Protein AF-G5JDY1-F1 (afdb_monomer_lite)

Secondary structure (DSSP, 8-state):
-TGGGTSS-HHHHHHHHHHHHHHHHHHH-TTS--HHHHHHHHHHHHHHHHHHHHHHHHHHHHHHT-

Organism: NCBI:txid423471

InterPro domains:
  IPR008201 Ribonuclease HepT-like [PF01934] (3-53)
  IPR037038 tRNA nuclease HepT-like superfamily [G3DSA:1.20.120.580] (1-65)

Radius of gyration: 14.57 Å; chains: 1; bounding box: 33×19×40 Å

Foldseek 3Di:
DCVVVVLAPPVLVVLVVVLVVVVCCVPPVVVPDDVVVVVVSVVSCVVRVVRNVVSNVVVVVVVVVD

pLDDT: mean 87.56, std 9.77, range [46.16, 97.62]

Sequence (66 aa):
MAAQQQILTEDLAIELAKAAGMRNVLVHLYLDIDSRQIFEGIHQSLIYYPLYIRQVLTYLDSTNLN

Structure (mmCIF, N/CA/C/O backbone):
data_AF-G5JDY1-F1
#
_entry.id   AF-G5JDY1-F1
#
loop_
_atom_site.group_PDB
_atom_site.id
_atom_site.type_symbol
_atom_site.label_atom_id
_atom_site.label_alt_id
_atom_site.label_comp_id
_atom_site.label_asym_id
_atom_site.label_entity_id
_atom_site.label_seq_id
_atom_site.pdbx_PDB_ins_code
_atom_site.Cartn_x
_atom_site.Cartn_y
_atom_site.Cartn_z
_atom_site.occupancy
_atom_site.B_iso_or_equiv
_atom_site.auth_seq_id
_atom_site.auth_comp_id
_atom_site.auth_asym_id
_atom_site.auth_atom_id
_atom_site.pdbx_PDB_model_num
ATOM 1 N N . MET A 1 1 ? -10.535 -5.659 0.046 1.00 62.75 1 MET A N 1
ATOM 2 C CA . MET A 1 1 ? -10.606 -6.584 1.199 1.00 62.75 1 MET A CA 1
ATOM 3 C C . MET A 1 1 ? -10.276 -5.885 2.521 1.00 62.75 1 MET A C 1
ATOM 5 O O . MET A 1 1 ? -11.199 -5.735 3.300 1.00 62.75 1 MET A O 1
ATOM 9 N N . ALA A 1 2 ? -9.060 -5.374 2.779 1.00 66.56 2 ALA A N 1
ATOM 10 C CA . ALA A 1 2 ? -8.737 -4.725 4.071 1.00 66.56 2 ALA A CA 1
ATOM 11 C C . ALA A 1 2 ? -9.542 -3.437 4.366 1.00 66.56 2 ALA A C 1
ATOM 13 O O . ALA A 1 2 ? -10.069 -3.285 5.464 1.00 66.56 2 ALA A O 1
ATOM 14 N N . ALA A 1 3 ? -9.719 -2.553 3.375 1.00 66.19 3 ALA A N 1
ATOM 15 C CA . ALA A 1 3 ? -10.552 -1.354 3.535 1.00 66.19 3 ALA A CA 1
ATOM 16 C C . ALA A 1 3 ? -12.041 -1.669 3.766 1.00 66.19 3 ALA A C 1
ATOM 18 O O . ALA A 1 3 ? -12.705 -1.026 4.569 1.00 66.19 3 ALA A O 1
ATOM 19 N N . GLN A 1 4 ? -12.553 -2.725 3.126 1.00 72.31 4 GLN A N 1
ATOM 20 C CA . GLN A 1 4 ? -13.940 -3.181 3.305 1.00 72.31 4 GLN A CA 1
ATOM 21 C C . GLN A 1 4 ? -14.207 -3.722 4.717 1.00 72.31 4 GLN A C 1
ATOM 23 O O . GLN A 1 4 ? -15.352 -3.760 5.144 1.00 72.31 4 GLN A O 1
ATOM 28 N N . GLN A 1 5 ? -13.156 -4.132 5.430 1.00 80.06 5 GLN A N 1
ATOM 29 C CA . GLN A 1 5 ? -13.210 -4.574 6.824 1.00 80.06 5 GLN A CA 1
ATOM 30 C C . GLN A 1 5 ? -12.855 -3.442 7.803 1.00 80.06 5 GLN A C 1
ATOM 32 O O . GLN A 1 5 ? -12.629 -3.704 8.978 1.00 80.06 5 GLN A O 1
ATOM 37 N N . GLN A 1 6 ? -12.750 -2.195 7.318 1.00 81.88 6 GLN A N 1
ATOM 38 C CA . GLN A 1 6 ? -12.348 -1.009 8.089 1.00 81.88 6 GLN A CA 1
ATOM 39 C C . GLN A 1 6 ? -10.981 -1.132 8.790 1.00 81.88 6 GLN A C 1
ATOM 41 O O . GLN A 1 6 ? -10.661 -0.342 9.673 1.00 81.88 6 GLN A O 1
ATOM 46 N N . ILE A 1 7 ? -10.143 -2.083 8.362 1.00 91.06 7 ILE A N 1
ATOM 47 C CA . ILE A 1 7 ? -8.775 -2.256 8.874 1.00 91.06 7 ILE A CA 1
ATOM 48 C C . ILE A 1 7 ? -7.881 -1.130 8.353 1.00 91.06 7 ILE A C 1
ATOM 50 O O . ILE A 1 7 ? -7.011 -0.644 9.068 1.00 91.06 7 ILE A O 1
ATOM 54 N N . LEU A 1 8 ? -8.097 -0.726 7.096 1.00 94.62 8 LEU A N 1
ATOM 55 C CA . LEU A 1 8 ? -7.396 0.382 6.457 1.00 94.62 8 LEU A CA 1
ATOM 56 C C . LEU A 1 8 ? -8.390 1.416 5.920 1.00 94.62 8 LEU A C 1
ATOM 58 O O . LEU A 1 8 ? -9.499 1.060 5.525 1.00 94.62 8 LEU A O 1
ATOM 62 N N . THR A 1 9 ? -7.981 2.679 5.821 1.00 95.00 9 THR A N 1
ATOM 63 C CA . THR A 1 9 ? -8.716 3.669 5.023 1.00 95.00 9 THR A CA 1
ATOM 64 C C . THR A 1 9 ? -8.642 3.312 3.539 1.00 95.00 9 THR A C 1
ATOM 66 O O . THR A 1 9 ? -7.672 2.704 3.079 1.00 95.00 9 THR A O 1
ATOM 69 N N . GLU A 1 10 ? -9.666 3.693 2.776 1.00 93.38 10 GLU A N 1
ATOM 70 C CA . GLU A 1 10 ? -9.737 3.404 1.340 1.00 93.38 10 GLU A CA 1
ATOM 71 C C . GLU A 1 10 ? -8.552 4.009 0.577 1.00 93.38 10 GLU A C 1
ATOM 73 O O . GLU A 1 10 ? -7.861 3.286 -0.140 1.00 93.38 10 GLU A O 1
ATOM 78 N N . ASP A 1 11 ? -8.232 5.278 0.839 1.00 93.12 11 ASP A N 1
ATOM 79 C CA . ASP A 1 11 ? -7.082 5.963 0.236 1.00 93.12 11 ASP A CA 1
ATOM 80 C C . ASP A 1 11 ? -5.765 5.222 0.497 1.00 93.12 11 ASP A C 1
ATOM 82 O O . ASP A 1 11 ? -4.970 4.998 -0.414 1.00 93.12 11 ASP A O 1
ATOM 86 N N . LEU A 1 12 ? -5.539 4.772 1.737 1.00 94.44 12 LEU A N 1
ATOM 87 C CA . LEU A 1 12 ? -4.317 4.050 2.082 1.00 94.44 12 LEU A CA 1
ATOM 88 C C . LEU A 1 12 ? -4.265 2.677 1.402 1.00 94.44 12 LEU A C 1
ATOM 90 O O . LEU A 1 12 ? -3.205 2.254 0.941 1.00 94.44 12 LEU A O 1
ATOM 94 N N . ALA A 1 13 ? -5.400 1.982 1.316 1.00 93.38 13 ALA A N 1
ATOM 95 C CA . ALA A 1 13 ? -5.484 0.702 0.625 1.00 93.38 13 ALA A CA 1
ATOM 96 C C . ALA A 1 13 ? -5.201 0.842 -0.881 1.00 93.38 13 ALA A C 1
ATOM 98 O O . ALA A 1 13 ? -4.515 -0.013 -1.445 1.00 93.38 13 ALA A O 1
ATOM 99 N N . ILE A 1 14 ? -5.683 1.916 -1.515 1.00 91.88 14 ILE A N 1
ATOM 100 C CA . ILE A 1 14 ? -5.408 2.227 -2.924 1.00 91.88 14 ILE A CA 1
ATOM 101 C C . ILE A 1 14 ? -3.910 2.466 -3.141 1.00 91.88 14 ILE A C 1
ATOM 103 O O . ILE A 1 14 ? -3.327 1.887 -4.059 1.00 91.88 14 ILE A O 1
ATOM 107 N N . GLU A 1 15 ? -3.262 3.265 -2.292 1.00 91.62 15 GLU A N 1
ATOM 108 C CA . GLU A 1 15 ? -1.833 3.564 -2.447 1.00 91.62 15 GLU A CA 1
ATOM 109 C C . GLU A 1 15 ? -0.942 2.340 -2.188 1.00 91.62 15 GLU A C 1
ATOM 111 O O . GLU A 1 15 ? -0.030 2.049 -2.966 1.00 91.62 15 GLU A O 1
ATOM 116 N N . LEU A 1 16 ? -1.243 1.537 -1.162 1.00 91.94 16 LEU A N 1
ATOM 117 C CA . LEU A 1 16 ? -0.499 0.301 -0.889 1.00 91.94 16 LEU A CA 1
ATOM 118 C C . LEU A 1 16 ? -0.681 -0.758 -1.986 1.00 91.94 16 LEU A C 1
ATOM 120 O O . LEU A 1 16 ? 0.246 -1.524 -2.256 1.00 91.94 16 LEU A O 1
ATOM 124 N N . ALA A 1 17 ? -1.836 -0.795 -2.658 1.00 89.12 17 ALA A N 1
ATOM 125 C CA . ALA A 1 17 ? -2.046 -1.696 -3.789 1.00 89.12 17 ALA A CA 1
ATOM 126 C C . ALA A 1 17 ? -1.080 -1.396 -4.948 1.00 89.12 17 ALA A C 1
ATOM 128 O O . ALA A 1 17 ? -0.584 -2.327 -5.584 1.00 89.12 17 ALA A O 1
ATOM 129 N N . LYS A 1 18 ? -0.737 -0.119 -5.179 1.00 84.69 18 LYS A N 1
ATOM 130 C CA . LYS A 1 18 ? 0.292 0.266 -6.163 1.00 84.69 18 LYS A CA 1
ATOM 131 C C . LYS A 1 18 ? 1.673 -0.252 -5.749 1.00 84.69 18 LYS A C 1
ATOM 133 O O . LYS A 1 18 ? 2.417 -0.763 -6.584 1.00 84.69 18 LYS A O 1
ATOM 138 N N . ALA A 1 19 ? 1.993 -0.193 -4.453 1.00 82.81 19 ALA A N 1
ATOM 139 C CA . ALA A 1 19 ? 3.256 -0.696 -3.911 1.00 82.81 19 ALA A CA 1
ATOM 140 C C . ALA A 1 19 ? 3.388 -2.231 -3.997 1.00 82.81 19 ALA A C 1
ATOM 142 O O . ALA A 1 19 ? 4.500 -2.739 -4.132 1.00 82.81 19 ALA A O 1
ATOM 143 N N . ALA A 1 20 ? 2.284 -2.987 -3.990 1.00 77.88 20 ALA A N 1
ATOM 144 C CA . ALA A 1 20 ? 2.322 -4.447 -4.118 1.00 77.88 20 AL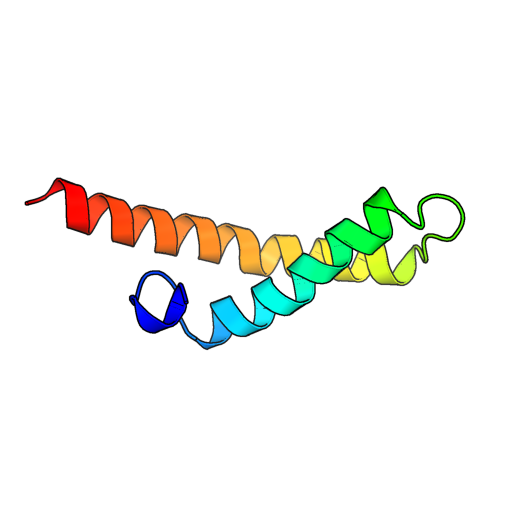A A CA 1
ATOM 145 C C . ALA A 1 20 ? 2.964 -4.921 -5.440 1.00 77.88 20 ALA A C 1
ATOM 147 O O . ALA A 1 20 ? 3.635 -5.954 -5.467 1.00 77.88 20 ALA A O 1
ATOM 148 N N . GLY A 1 21 ? 2.829 -4.141 -6.521 1.00 80.38 21 GLY A N 1
ATOM 149 C CA . GLY A 1 21 ? 3.482 -4.414 -7.805 1.00 80.38 21 GLY A CA 1
ATOM 150 C C . GLY A 1 21 ? 5.010 -4.293 -7.759 1.00 80.38 21 GLY A C 1
ATOM 151 O O . GLY A 1 21 ? 5.701 -5.035 -8.459 1.00 80.38 21 GLY A O 1
ATOM 152 N N . MET A 1 22 ? 5.552 -3.440 -6.879 1.00 84.62 22 MET A N 1
ATOM 153 C CA . MET A 1 22 ? 6.998 -3.233 -6.716 1.00 84.62 22 MET A CA 1
ATOM 154 C C . MET A 1 22 ? 7.720 -4.518 -6.298 1.00 84.62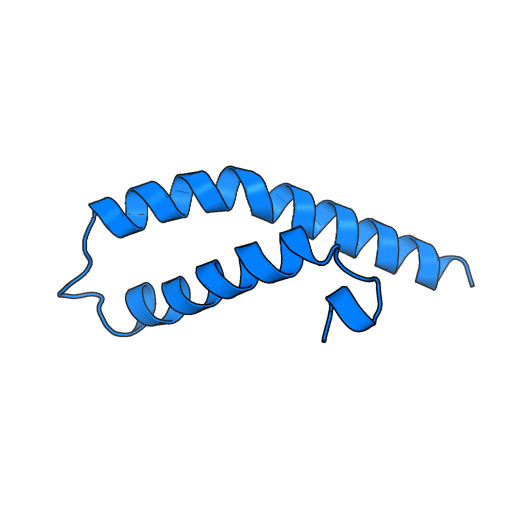 22 MET A C 1
ATOM 156 O O . MET A 1 22 ? 8.833 -4.781 -6.748 1.00 84.62 22 MET A O 1
ATOM 160 N N . ARG A 1 23 ? 7.072 -5.378 -5.501 1.00 86.06 23 ARG A N 1
ATOM 161 C CA . ARG A 1 23 ? 7.620 -6.696 -5.145 1.00 86.06 23 ARG A CA 1
ATOM 162 C C . ARG A 1 23 ? 7.955 -7.520 -6.391 1.00 86.06 23 ARG A C 1
ATOM 164 O O . ARG A 1 23 ? 8.996 -8.166 -6.424 1.00 86.06 23 ARG A O 1
ATOM 171 N N . ASN A 1 24 ? 7.088 -7.513 -7.403 1.00 84.12 24 ASN A N 1
ATOM 172 C CA . ASN A 1 24 ? 7.300 -8.307 -8.613 1.00 84.12 24 ASN A CA 1
ATOM 173 C C . ASN A 1 24 ? 8.471 -7.764 -9.434 1.00 84.12 24 ASN A C 1
ATOM 175 O O . ASN A 1 24 ? 9.253 -8.556 -9.948 1.00 84.12 24 ASN A O 1
ATOM 179 N N . VAL A 1 25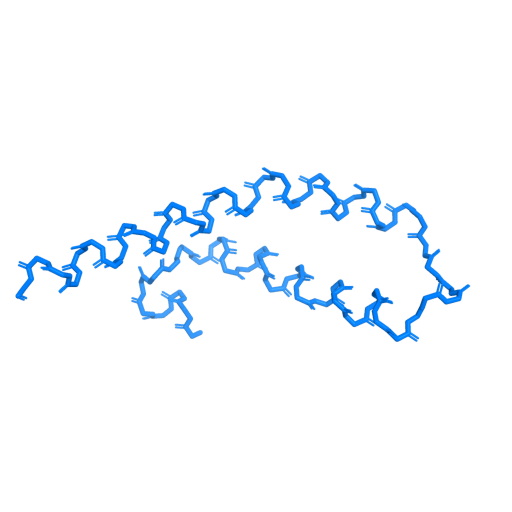 ? 8.628 -6.439 -9.496 1.00 83.94 25 VAL A N 1
ATOM 180 C CA . VAL A 1 25 ? 9.789 -5.795 -10.127 1.00 83.94 25 VAL A CA 1
ATOM 181 C C . VAL A 1 25 ? 11.075 -6.213 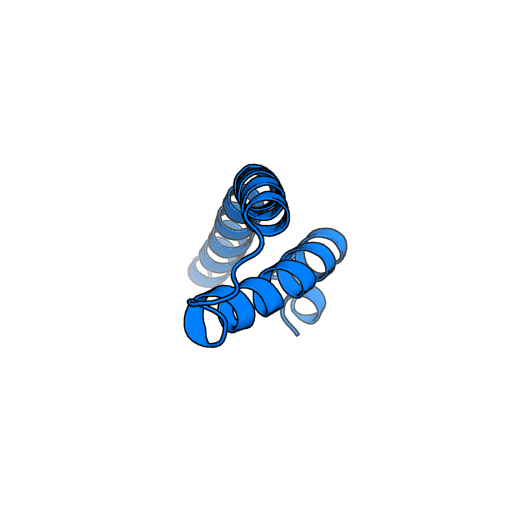-9.414 1.00 83.94 25 VAL A C 1
ATOM 183 O O . VAL A 1 25 ? 11.989 -6.728 -10.049 1.00 83.94 25 VAL A O 1
ATOM 186 N N . LEU A 1 26 ? 11.118 -6.087 -8.086 1.00 86.25 26 LEU A N 1
ATOM 187 C CA . LEU A 1 26 ? 12.302 -6.421 -7.291 1.00 86.25 26 LEU A CA 1
ATOM 188 C C . LEU A 1 26 ? 12.696 -7.902 -7.382 1.00 86.25 26 LEU A C 1
ATOM 190 O O . LEU A 1 26 ? 13.881 -8.222 -7.365 1.00 86.25 26 LEU A O 1
ATOM 194 N N . VAL A 1 27 ? 11.718 -8.808 -7.462 1.00 88.06 27 VAL A N 1
ATOM 195 C CA . VAL A 1 27 ? 11.966 -10.258 -7.472 1.00 88.06 27 VAL A CA 1
ATOM 196 C C . VAL A 1 27 ? 12.243 -10.793 -8.877 1.00 88.06 27 VAL A C 1
ATOM 198 O O . VAL A 1 27 ? 13.102 -11.657 -9.035 1.00 88.06 27 VAL A O 1
ATOM 201 N N . HIS A 1 28 ? 11.522 -10.319 -9.895 1.00 86.12 28 HIS A N 1
ATOM 202 C CA . HIS A 1 28 ? 11.563 -10.912 -11.235 1.00 86.12 28 HIS A CA 1
ATOM 203 C C . HIS A 1 28 ? 12.354 -10.098 -12.258 1.00 86.12 28 HIS A C 1
ATOM 205 O O . HIS A 1 28 ? 12.806 -10.676 -13.241 1.00 86.12 28 HIS A O 1
ATOM 211 N N . LEU A 1 29 ? 12.550 -8.796 -12.038 1.00 85.19 29 LEU A N 1
ATOM 212 C CA . LEU A 1 29 ? 13.228 -7.898 -12.979 1.00 85.19 29 LEU A CA 1
ATOM 213 C C . LEU A 1 29 ? 14.560 -7.387 -12.421 1.00 85.19 29 LEU A C 1
ATOM 215 O O . LEU A 1 29 ? 14.982 -6.289 -12.753 1.00 85.19 29 LEU A O 1
ATOM 219 N N . TYR A 1 30 ? 15.237 -8.166 -11.571 1.00 82.31 30 TYR A N 1
ATOM 220 C CA . TYR A 1 30 ? 16.440 -7.715 -10.857 1.00 82.31 30 TYR A CA 1
ATOM 221 C C . TYR A 1 30 ? 17.610 -7.303 -11.772 1.00 82.31 30 TYR A C 1
ATOM 223 O O . TYR A 1 30 ? 18.441 -6.499 -11.358 1.00 82.31 30 TYR A O 1
ATOM 231 N N . LEU A 1 31 ? 17.675 -7.825 -13.003 1.00 88.12 31 LEU A N 1
ATOM 232 C CA . LEU A 1 31 ? 18.664 -7.412 -14.011 1.00 88.12 31 LEU A CA 1
ATOM 233 C C . LEU A 1 31 ? 18.283 -6.109 -14.730 1.00 88.12 31 LEU A C 1
ATOM 235 O O . LEU A 1 31 ? 19.166 -5.428 -15.243 1.00 88.12 31 LEU A O 1
ATOM 239 N N . ASP A 1 32 ? 16.999 -5.752 -14.720 1.00 89.25 32 ASP A N 1
ATOM 240 C CA . ASP A 1 32 ? 16.403 -4.667 -15.506 1.00 89.25 32 ASP A CA 1
ATOM 241 C C . ASP A 1 32 ? 15.721 -3.614 -14.611 1.00 89.25 32 ASP A C 1
ATOM 243 O O . ASP A 1 32 ? 14.793 -2.919 -15.030 1.00 89.25 32 ASP A O 1
ATOM 247 N N . ILE A 1 33 ? 16.145 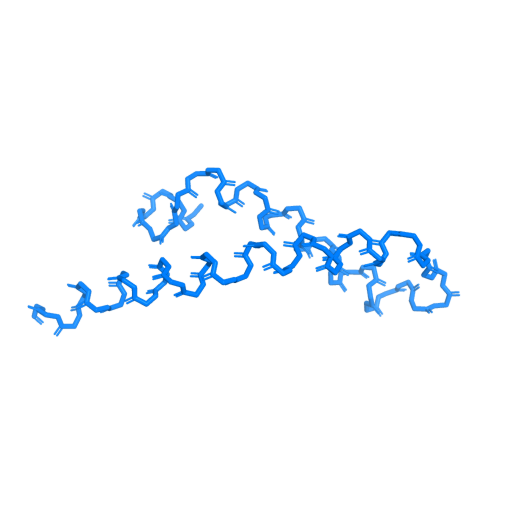-3.504 -13.347 1.00 88.31 33 ILE A N 1
ATOM 248 C CA . ILE A 1 33 ? 15.562 -2.552 -12.396 1.00 88.31 33 ILE A CA 1
ATOM 249 C C . ILE A 1 33 ? 15.796 -1.115 -12.881 1.00 88.31 33 ILE A C 1
ATOM 251 O O . ILE A 1 33 ? 16.938 -0.668 -13.008 1.00 88.31 33 ILE A O 1
ATOM 255 N N . ASP A 1 34 ? 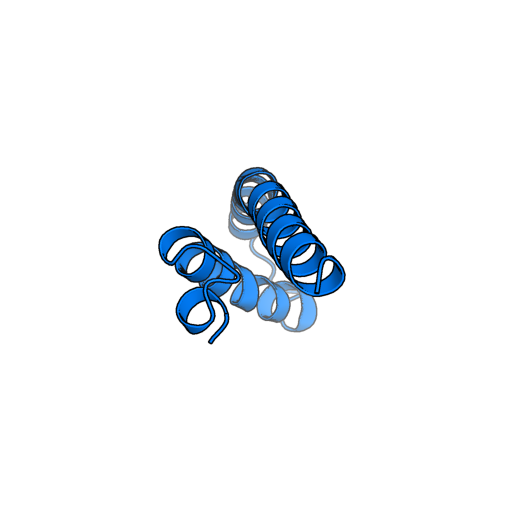14.714 -0.346 -13.039 1.00 89.69 34 ASP A N 1
ATOM 256 C CA . ASP A 1 34 ? 14.792 1.108 -13.208 1.00 89.69 34 ASP A CA 1
ATOM 257 C C . ASP A 1 34 ? 14.986 1.784 -11.842 1.00 89.69 34 ASP A C 1
ATOM 259 O O . ASP A 1 34 ? 14.083 1.827 -11.001 1.00 89.69 34 ASP A O 1
ATOM 263 N N . SER A 1 35 ? 16.171 2.351 -11.619 1.00 89.75 35 SER A N 1
ATOM 264 C CA . SER A 1 35 ? 16.535 3.012 -10.361 1.00 89.75 35 SER A CA 1
ATOM 265 C C . SER A 1 35 ? 15.648 4.211 -10.012 1.00 89.75 35 SER A C 1
ATOM 267 O O . SER A 1 35 ? 15.467 4.501 -8.829 1.00 89.75 35 SER A O 1
ATOM 269 N N . ARG A 1 36 ? 15.044 4.882 -11.002 1.00 91.25 36 ARG A N 1
ATOM 270 C CA . ARG A 1 36 ? 14.107 5.994 -10.765 1.00 91.25 36 ARG A CA 1
ATOM 271 C C . ARG A 1 36 ? 12.816 5.485 -10.142 1.00 91.25 36 ARG A C 1
ATOM 273 O O . ARG A 1 36 ? 12.344 6.051 -9.160 1.00 91.25 36 ARG A O 1
ATOM 280 N N . GLN A 1 37 ? 12.311 4.364 -10.656 1.00 87.75 37 GLN A N 1
ATOM 281 C CA . GLN A 1 37 ? 11.124 3.705 -10.119 1.00 87.75 37 GLN A CA 1
ATOM 282 C C . GLN A 1 37 ? 11.357 3.250 -8.670 1.00 87.75 37 GLN A C 1
ATOM 284 O O . GLN A 1 37 ? 10.482 3.410 -7.818 1.00 87.75 37 GLN A O 1
ATOM 289 N N . ILE A 1 38 ? 12.555 2.737 -8.362 1.00 89.88 38 ILE A N 1
ATOM 290 C CA . ILE A 1 38 ? 12.933 2.373 -6.989 1.00 89.88 38 ILE A CA 1
ATOM 291 C C . ILE A 1 38 ? 12.988 3.598 -6.080 1.00 89.88 38 ILE A C 1
ATOM 293 O O . ILE A 1 38 ? 12.437 3.563 -4.981 1.00 89.88 38 ILE A O 1
ATOM 297 N N . PHE A 1 39 ? 13.626 4.679 -6.526 1.00 91.75 39 PHE A N 1
ATOM 298 C CA . PHE A 1 39 ? 13.748 5.904 -5.740 1.00 91.75 39 PHE A CA 1
ATOM 299 C C . PHE A 1 39 ? 12.376 6.490 -5.372 1.00 91.75 39 PHE A C 1
ATOM 301 O O . PHE A 1 39 ? 12.124 6.813 -4.209 1.00 91.75 39 PHE A O 1
ATOM 308 N N . GLU A 1 40 ? 11.451 6.543 -6.330 1.00 89.62 40 GLU A N 1
ATOM 309 C CA . GLU A 1 40 ? 10.063 6.936 -6.076 1.00 89.62 40 GLU A CA 1
ATOM 310 C C . GLU A 1 40 ? 9.373 5.974 -5.100 1.00 89.62 40 GLU A C 1
ATOM 312 O O . GLU A 1 40 ? 8.729 6.411 -4.143 1.00 89.62 40 GLU A O 1
ATOM 317 N N . GLY A 1 41 ? 9.563 4.663 -5.280 1.00 90.56 41 GLY A N 1
ATOM 318 C CA . GLY A 1 41 ? 9.032 3.632 -4.389 1.00 90.56 41 GLY A CA 1
ATOM 319 C C . GLY A 1 41 ? 9.500 3.775 -2.937 1.00 90.56 41 GLY A C 1
ATOM 320 O O . GLY A 1 41 ? 8.707 3.556 -2.017 1.00 90.56 41 GLY A O 1
ATOM 321 N N . ILE A 1 42 ? 10.749 4.194 -2.709 1.00 92.44 42 ILE A N 1
ATOM 322 C CA . ILE A 1 42 ? 11.281 4.480 -1.367 1.00 92.44 42 ILE A CA 1
ATOM 323 C C . ILE A 1 42 ? 10.511 5.640 -0.730 1.00 92.44 42 ILE A C 1
ATOM 325 O O . ILE A 1 42 ? 10.042 5.508 0.402 1.00 92.44 42 ILE A O 1
ATOM 329 N N . HIS A 1 43 ? 10.324 6.749 -1.452 1.00 92.06 43 HIS A N 1
ATOM 330 C CA . HIS A 1 43 ? 9.567 7.895 -0.943 1.00 92.06 43 HIS A CA 1
ATOM 331 C C . HIS A 1 43 ? 8.126 7.529 -0.586 1.00 92.06 43 HIS A C 1
ATOM 333 O O . HIS A 1 43 ? 7.671 7.855 0.512 1.00 92.06 43 HIS A O 1
ATOM 339 N N . GLN A 1 44 ? 7.431 6.797 -1.460 1.00 92.12 44 GLN A N 1
ATOM 340 C CA . GLN A 1 44 ? 6.072 6.331 -1.167 1.00 92.12 44 GLN A CA 1
ATOM 341 C C . GLN A 1 44 ? 6.046 5.395 0.045 1.00 92.12 44 GLN A C 1
ATOM 343 O O . GLN A 1 44 ? 5.146 5.471 0.883 1.00 92.12 44 GLN A O 1
ATOM 348 N N . SER A 1 45 ? 7.066 4.546 0.193 1.00 92.75 45 SER A N 1
ATOM 349 C CA . SER A 1 45 ? 7.139 3.610 1.314 1.00 92.75 45 SER A CA 1
ATOM 350 C C . SER A 1 45 ? 7.287 4.326 2.657 1.00 92.75 45 SER A C 1
ATOM 352 O O . SER A 1 45 ? 6.616 3.965 3.624 1.00 92.75 45 SER A O 1
ATOM 354 N N . LEU A 1 46 ? 8.108 5.378 2.708 1.00 95.19 46 LEU A N 1
ATOM 355 C CA . LEU A 1 46 ? 8.285 6.203 3.906 1.00 95.19 46 LEU A CA 1
ATOM 356 C C . LEU A 1 46 ? 7.000 6.930 4.326 1.00 95.19 46 LEU A C 1
ATOM 358 O O . LEU A 1 46 ? 6.827 7.210 5.509 1.00 95.19 46 LEU A O 1
ATOM 362 N N . ILE A 1 47 ? 6.092 7.210 3.388 1.00 94.81 47 ILE A N 1
ATOM 363 C CA . ILE A 1 47 ? 4.806 7.858 3.672 1.00 94.81 47 ILE A CA 1
ATOM 364 C C . ILE A 1 47 ? 3.772 6.825 4.135 1.00 94.81 47 ILE A C 1
ATOM 366 O O . ILE A 1 47 ? 3.145 6.999 5.180 1.00 94.81 47 ILE A O 1
ATOM 370 N N . TYR A 1 48 ? 3.581 5.741 3.378 1.00 95.44 48 TYR A N 1
ATOM 371 C CA . TYR A 1 48 ? 2.411 4.876 3.554 1.00 95.44 48 TYR A CA 1
ATOM 372 C C . TYR A 1 48 ? 2.611 3.709 4.525 1.00 95.44 48 TYR A C 1
ATOM 374 O O . TYR A 1 48 ? 1.652 3.328 5.199 1.00 95.44 48 TYR A O 1
ATOM 382 N N . TYR A 1 49 ? 3.821 3.159 4.679 1.00 95.50 49 TYR A N 1
ATOM 383 C CA . TYR A 1 49 ? 4.031 2.055 5.631 1.00 95.50 49 TYR A CA 1
ATOM 384 C C . TYR A 1 49 ? 3.835 2.462 7.100 1.00 95.50 49 TYR A C 1
ATOM 386 O O . TYR A 1 49 ? 3.229 1.684 7.839 1.00 95.50 49 TYR A O 1
ATOM 394 N N . PRO A 1 50 ? 4.245 3.662 7.559 1.00 97.62 50 PRO A N 1
ATOM 395 C CA . PRO A 1 50 ? 3.914 4.104 8.914 1.00 97.62 50 PRO A CA 1
ATOM 396 C C . PRO A 1 50 ? 2.402 4.204 9.156 1.00 97.62 50 PRO A C 1
ATOM 398 O O . PRO A 1 50 ? 1.915 3.835 10.226 1.00 97.62 50 PRO A O 1
ATOM 401 N N . LEU A 1 51 ? 1.643 4.663 8.154 1.00 97.00 51 LEU A N 1
ATOM 402 C CA . LEU A 1 51 ? 0.182 4.745 8.226 1.00 97.00 51 LEU A CA 1
ATOM 403 C C . LEU A 1 51 ? -0.450 3.352 8.283 1.00 97.00 51 LEU A C 1
ATOM 405 O O . LEU A 1 51 ? -1.346 3.129 9.096 1.00 97.00 51 LEU A O 1
ATOM 409 N N . TYR A 1 52 ? 0.056 2.422 7.470 1.00 96.38 52 TYR A N 1
ATOM 410 C CA . TYR A 1 52 ? -0.358 1.021 7.472 1.00 96.38 52 TYR A CA 1
ATOM 411 C C . TYR A 1 52 ? -0.179 0.396 8.852 1.00 96.38 52 TYR A C 1
ATOM 413 O O . TYR A 1 52 ? -1.140 -0.114 9.422 1.00 96.38 52 TYR A O 1
ATOM 421 N N . ILE A 1 53 ? 1.028 0.503 9.418 1.00 96.94 53 ILE A N 1
ATOM 422 C CA . ILE A 1 53 ? 1.346 -0.045 10.740 1.00 96.94 53 ILE A CA 1
ATOM 423 C C . ILE A 1 53 ? 0.393 0.529 11.789 1.00 96.94 53 ILE A C 1
ATOM 425 O O . ILE A 1 53 ? -0.203 -0.224 12.552 1.00 96.94 53 ILE A O 1
ATOM 429 N N . ARG A 1 54 ? 0.194 1.853 11.797 1.00 97.25 54 ARG A N 1
ATOM 430 C CA . ARG A 1 54 ? -0.696 2.508 12.762 1.00 97.25 54 ARG A CA 1
ATOM 431 C C . ARG A 1 54 ? -2.139 2.014 12.659 1.00 97.25 54 ARG A C 1
ATOM 433 O O . ARG A 1 54 ? -2.749 1.745 13.690 1.00 97.25 54 ARG A O 1
ATOM 440 N N . GLN A 1 55 ? -2.692 1.917 11.450 1.00 96.31 55 GLN A N 1
ATOM 441 C CA . GLN A 1 55 ? -4.084 1.496 11.256 1.00 96.31 55 GLN A CA 1
ATOM 442 C C . GLN A 1 55 ? -4.284 0.014 11.599 1.00 96.31 55 GLN A C 1
ATOM 444 O O . GLN A 1 55 ? -5.243 -0.321 12.290 1.00 96.31 55 GLN A O 1
ATOM 449 N N . VAL A 1 56 ? -3.333 -0.854 11.236 1.00 95.44 56 VAL A N 1
ATOM 450 C CA . VAL A 1 56 ? -3.361 -2.273 11.625 1.00 95.44 56 VAL A CA 1
ATOM 451 C C . VAL A 1 56 ? -3.272 -2.438 13.140 1.00 95.44 56 VAL A C 1
ATOM 453 O O . VAL A 1 56 ? -4.067 -3.182 13.704 1.00 95.44 56 VAL A O 1
ATOM 456 N N . LEU A 1 57 ? -2.356 -1.735 13.814 1.00 95.88 57 LEU A N 1
ATOM 457 C CA . LEU A 1 57 ? -2.252 -1.791 15.276 1.00 95.88 57 LEU A CA 1
ATOM 458 C C . LEU A 1 57 ? -3.534 -1.292 15.949 1.00 95.88 57 LEU A C 1
ATOM 460 O O . LEU A 1 57 ? -4.053 -1.966 16.827 1.00 95.88 57 LEU A O 1
ATOM 464 N N . THR A 1 58 ? -4.099 -0.182 15.467 1.00 94.81 58 THR A N 1
ATOM 465 C CA . THR A 1 58 ? -5.375 0.354 15.975 1.00 94.81 58 THR A CA 1
ATOM 466 C C . THR A 1 58 ? -6.501 -0.674 15.857 1.00 94.81 58 THR A C 1
ATOM 468 O O . THR A 1 58 ? -7.278 -0.865 16.792 1.00 94.81 58 THR A O 1
ATOM 471 N N . TYR A 1 59 ? -6.582 -1.362 14.715 1.00 93.81 59 TYR A N 1
ATOM 472 C CA . TYR A 1 59 ? -7.547 -2.436 14.515 1.00 93.81 59 TYR A CA 1
ATOM 473 C C . TYR A 1 59 ? -7.308 -3.602 15.487 1.00 93.81 59 TYR A C 1
ATOM 475 O O . TYR A 1 59 ? -8.242 -4.029 16.164 1.00 93.81 59 TYR A O 1
ATOM 483 N N . LEU A 1 60 ? -6.068 -4.084 15.613 1.00 92.69 60 LEU A N 1
ATOM 484 C CA . LEU A 1 60 ? -5.729 -5.191 16.513 1.00 92.69 60 LEU A CA 1
ATOM 485 C C . LEU A 1 60 ? -6.045 -4.860 17.977 1.00 92.69 60 LEU A C 1
ATOM 487 O O . LEU A 1 60 ? -6.644 -5.680 18.674 1.00 92.69 60 LEU A O 1
ATOM 491 N N . ASP A 1 61 ? -5.719 -3.651 18.427 1.00 93.69 61 ASP A N 1
ATOM 492 C CA . ASP A 1 61 ? -6.048 -3.176 19.771 1.00 93.69 61 ASP A CA 1
ATOM 493 C C . ASP A 1 61 ? -7.565 -3.181 19.998 1.00 93.69 61 ASP A C 1
ATOM 495 O O . ASP A 1 61 ? -8.031 -3.681 21.021 1.00 93.69 61 ASP A O 1
ATOM 499 N N . SER A 1 62 ? -8.354 -2.732 19.013 1.00 89.31 62 SER A N 1
ATOM 500 C CA . SER A 1 62 ? -9.821 -2.774 19.097 1.00 89.31 62 SER A CA 1
ATOM 501 C C . SER A 1 62 ? -10.387 -4.195 19.198 1.00 89.31 62 SER A C 1
ATOM 503 O O . SER A 1 62 ? -11.424 -4.399 19.826 1.00 89.31 62 SER A O 1
ATOM 505 N N . THR A 1 63 ? -9.704 -5.188 18.617 1.00 84.12 63 THR A N 1
ATOM 506 C CA . THR A 1 63 ? -10.129 -6.594 18.679 1.00 84.12 63 THR A CA 1
ATOM 507 C C . THR A 1 63 ? -9.732 -7.290 19.980 1.00 84.12 63 THR A C 1
ATOM 509 O O . THR A 1 63 ? -10.496 -8.123 20.451 1.00 84.12 63 THR A O 1
ATOM 512 N N . ASN A 1 64 ? -8.594 -6.926 20.584 1.00 74.62 64 ASN A N 1
ATOM 513 C CA . ASN A 1 64 ? -8.096 -7.498 21.846 1.00 74.62 64 ASN A CA 1
ATOM 514 C C . ASN A 1 64 ? -8.785 -6.933 23.103 1.00 74.62 64 ASN A C 1
ATOM 516 O O . ASN A 1 64 ? -8.581 -7.446 24.200 1.00 74.62 64 ASN A O 1
ATOM 520 N N . LEU A 1 65 ? -9.568 -5.862 22.957 1.00 59.25 65 LEU A N 1
ATOM 521 C CA . LEU A 1 65 ? -10.379 -5.259 24.020 1.00 59.25 65 LEU A CA 1
ATOM 522 C C . LEU A 1 65 ? -11.794 -5.873 24.131 1.00 59.25 65 LEU A C 1
ATOM 524 O O . LEU A 1 65 ? -12.609 -5.340 24.885 1.00 59.25 65 LEU A O 1
ATOM 528 N N . ASN A 1 66 ? -12.078 -6.973 23.414 1.00 46.16 66 ASN A N 1
ATOM 529 C CA . ASN A 1 66 ? -13.322 -7.756 23.518 1.00 46.16 66 ASN A CA 1
ATOM 530 C C . ASN A 1 66 ? -13.104 -9.099 24.217 1.00 46.16 66 ASN A C 1
ATOM 532 O O . ASN A 1 66 ? -12.091 -9.765 23.906 1.00 46.16 66 ASN A O 1
#